Protein AF-A0AAE3DVE9-F1 (afdb_monomer_lite)

Radius of gyration: 12.28 Å; chains: 1; bounding box: 28×20×30 Å

InterPro domains:
  IPR028259 AP2-like integrase, N-terminal domain [PF14657] (10-51)

pLDDT: mean 77.49, std 17.15, range [28.73, 93.5]

Structure (mmCIF, N/CA/C/O backbone):
data_AF-A0AAE3DVE9-F1
#
_entry.id   AF-A0AAE3DVE9-F1
#
loop_
_atom_site.group_PDB
_atom_site.id
_atom_site.type_symbol
_atom_site.label_atom_id
_atom_site.label_alt_id
_atom_site.label_comp_id
_atom_site.label_asym_id
_atom_site.label_entity_id
_atom_site.label_seq_id
_atom_site.pdbx_PDB_ins_code
_atom_site.Cartn_x
_atom_site.Cartn_y
_atom_site.Cartn_z
_atom_site.occupancy
_atom_site.B_iso_or_equiv
_atom_site.auth_seq_id
_atom_site.auth_comp_id
_atom_site.auth_asym_id
_atom_site.auth_atom_id
_atom_site.pdbx_PDB_model_num
ATOM 1 N N . MET A 1 1 ? 5.246 2.208 -1.422 1.00 74.88 1 MET A N 1
ATOM 2 C CA . MET A 1 1 ? 3.904 1.578 -1.335 1.00 74.88 1 MET A CA 1
ATOM 3 C C . MET A 1 1 ? 3.355 1.879 0.056 1.00 74.88 1 MET A C 1
ATOM 5 O O . MET A 1 1 ? 4.13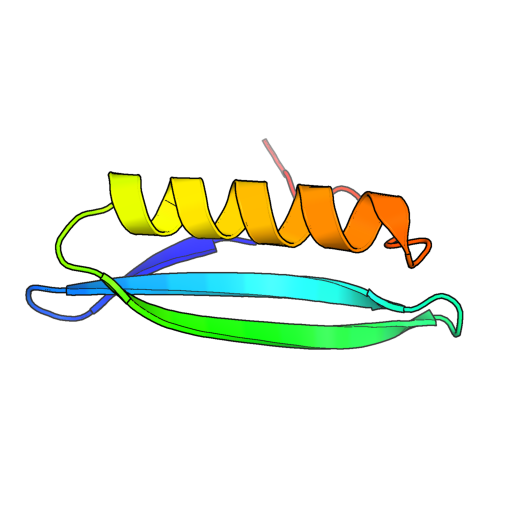7 2.332 0.886 1.00 74.88 1 MET A O 1
ATOM 9 N N . GLY A 1 2 ? 2.054 1.745 0.317 1.00 80.75 2 GLY A N 1
ATOM 10 C CA . GLY A 1 2 ? 1.520 2.107 1.632 1.00 80.75 2 GLY A CA 1
ATOM 11 C C . GLY A 1 2 ? 0.121 1.584 1.932 1.00 80.75 2 GLY A C 1
ATOM 12 O O . GLY A 1 2 ? -0.730 1.478 1.046 1.00 80.75 2 GLY A O 1
ATOM 13 N N . VAL A 1 3 ? -0.111 1.304 3.217 1.00 85.44 3 VAL A N 1
ATOM 14 C CA . VAL A 1 3 ? -1.417 0.944 3.775 1.00 85.44 3 VAL A CA 1
ATOM 15 C C . VAL A 1 3 ? -1.972 2.133 4.550 1.00 85.44 3 VAL A C 1
ATOM 17 O O . VAL A 1 3 ? -1.355 2.602 5.505 1.00 85.44 3 VAL A O 1
ATOM 20 N N . TYR A 1 4 ? -3.152 2.602 4.161 1.00 86.31 4 TYR A N 1
ATOM 21 C CA . TYR A 1 4 ? -3.779 3.802 4.704 1.00 86.31 4 TYR A CA 1
ATOM 22 C C . TYR A 1 4 ? -5.131 3.457 5.322 1.00 86.31 4 TYR A C 1
ATOM 24 O O . TYR A 1 4 ? -5.866 2.618 4.800 1.00 86.31 4 TYR A O 1
ATOM 32 N N . LYS A 1 5 ? -5.479 4.128 6.419 1.00 90.31 5 LYS A N 1
ATOM 33 C CA . LYS A 1 5 ? -6.805 4.021 7.030 1.00 90.31 5 LYS A CA 1
ATOM 34 C C . LYS A 1 5 ? -7.790 4.917 6.271 1.00 90.31 5 LYS A C 1
ATOM 36 O O . LYS A 1 5 ? -7.479 6.069 5.982 1.00 90.31 5 LYS A O 1
ATOM 41 N N . GLU A 1 6 ? -8.961 4.390 5.937 1.00 88.31 6 GLU A N 1
ATOM 42 C CA . GLU A 1 6 ? -10.045 5.087 5.239 1.00 88.31 6 GLU A CA 1
ATOM 43 C C . GLU A 1 6 ? -11.346 4.877 6.036 1.00 88.31 6 GLU A C 1
ATOM 45 O O . GLU A 1 6 ? -12.072 3.896 5.867 1.00 88.31 6 GLU A O 1
ATOM 50 N N . GLY A 1 7 ? -11.593 5.769 7.001 1.00 91.19 7 GLY A N 1
ATOM 51 C CA . GLY A 1 7 ? -12.696 5.638 7.957 1.00 91.19 7 GLY A CA 1
ATOM 52 C C . GLY A 1 7 ? -12.530 4.422 8.877 1.00 91.19 7 GLY A C 1
ATOM 53 O O . GLY A 1 7 ? -11.563 4.336 9.639 1.00 91.19 7 GLY A O 1
ATOM 54 N N . LYS A 1 8 ? -1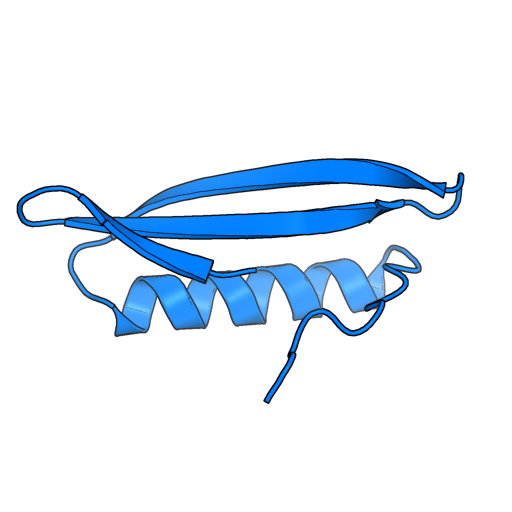3.485 3.483 8.809 1.00 91.62 8 LYS A N 1
ATOM 55 C CA . LYS A 1 8 ? -13.434 2.190 9.523 1.00 91.62 8 LYS A CA 1
ATOM 56 C C . LYS A 1 8 ? -12.661 1.106 8.761 1.00 91.62 8 LYS A C 1
ATOM 58 O O . LYS A 1 8 ? -12.378 0.063 9.337 1.00 91.62 8 LYS A O 1
ATOM 63 N N . ASN A 1 9 ? -12.317 1.362 7.502 1.00 93.50 9 ASN A N 1
ATOM 64 C CA . ASN A 1 9 ? -11.672 0.403 6.615 1.00 93.50 9 ASN A CA 1
ATOM 65 C C . ASN A 1 9 ? -10.214 0.794 6.348 1.00 93.50 9 ASN A C 1
ATOM 67 O O . ASN A 1 9 ? -9.730 1.849 6.762 1.00 93.50 9 ASN A O 1
ATOM 71 N N . TRP A 1 10 ? -9.516 -0.062 5.615 1.00 92.69 10 TRP A N 1
ATOM 72 C CA . TRP A 1 10 ? -8.144 0.123 5.177 1.00 92.69 10 TRP A CA 1
ATOM 73 C C . TRP A 1 10 ? -8.055 0.029 3.655 1.00 92.69 10 TRP A C 1
ATOM 75 O O . TRP A 1 10 ? -8.876 -0.605 2.983 1.00 92.69 10 TRP A O 1
ATOM 85 N N . LYS A 1 11 ? -7.034 0.679 3.104 1.00 91.00 11 LYS A N 1
ATOM 86 C CA . LYS A 1 11 ? -6.665 0.611 1.693 1.00 91.00 11 LYS A CA 1
ATOM 87 C C . LYS A 1 11 ? -5.175 0.378 1.534 1.00 91.00 11 LYS A C 1
ATOM 89 O O . LYS A 1 11 ? -4.386 0.804 2.371 1.00 91.00 11 LYS A O 1
ATOM 94 N N . VAL A 1 12 ? -4.806 -0.224 0.417 1.00 91.25 12 VAL A N 1
ATOM 95 C CA . VAL A 1 12 ? -3.427 -0.444 -0.013 1.00 91.25 12 VAL A CA 1
ATOM 96 C C . VAL A 1 12 ? -3.211 0.321 -1.299 1.00 91.25 12 VAL A C 1
ATOM 98 O O . VAL A 1 12 ? -4.061 0.294 -2.194 1.00 91.25 12 VAL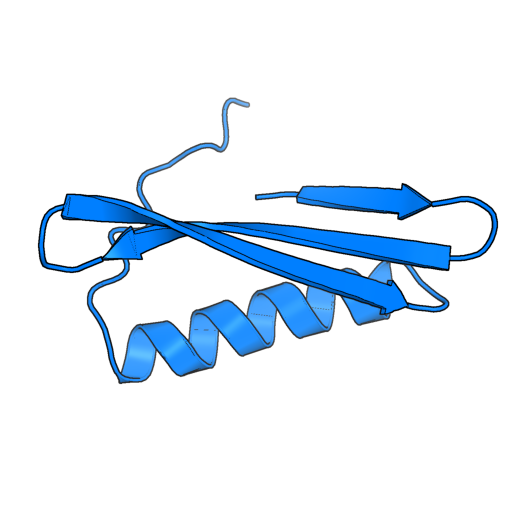 A O 1
ATOM 101 N N . GLN A 1 13 ? -2.065 0.979 -1.406 1.00 87.12 13 GLN A N 1
ATOM 102 C CA . GLN A 1 13 ? -1.621 1.609 -2.633 1.00 87.12 13 GLN A CA 1
ATOM 103 C C . GLN A 1 13 ? -0.206 1.161 -2.977 1.00 87.12 13 GLN A C 1
ATOM 105 O O . GLN A 1 13 ? 0.750 1.387 -2.234 1.00 87.12 13 GLN A O 1
ATOM 110 N N . VAL A 1 14 ? -0.089 0.562 -4.154 1.00 85.50 14 VAL A N 1
ATOM 111 C CA . VAL A 1 14 ? 1.152 0.044 -4.705 1.00 85.50 14 VAL A CA 1
ATOM 112 C C . VAL A 1 14 ? 1.532 0.886 -5.916 1.00 85.50 14 VAL A C 1
ATOM 114 O O . VAL A 1 14 ? 0.724 1.100 -6.821 1.00 85.50 14 VAL A O 1
ATOM 117 N N . TYR A 1 15 ? 2.766 1.373 -5.927 1.00 83.50 15 TYR A N 1
ATOM 118 C CA . TYR A 1 15 ? 3.373 2.037 -7.075 1.00 83.50 15 TYR A CA 1
ATOM 119 C C . TYR A 1 15 ? 4.508 1.154 -7.562 1.00 83.50 15 TYR A C 1
ATOM 121 O O . TYR A 1 15 ? 5.313 0.706 -6.749 1.00 83.50 15 TYR A O 1
ATOM 129 N N . TYR A 1 16 ? 4.564 0.911 -8.863 1.00 77.38 16 TYR A N 1
ATOM 130 C CA . TYR A 1 16 ? 5.611 0.109 -9.480 1.00 77.38 16 TYR A CA 1
ATOM 131 C C . TYR A 1 16 ? 5.969 0.687 -10.846 1.00 77.38 16 TYR A C 1
ATOM 133 O O . TYR A 1 16 ? 5.179 1.422 -11.442 1.00 77.38 16 TYR A O 1
ATOM 141 N N . LYS A 1 17 ? 7.174 0.389 -11.328 1.00 79.31 17 LYS A N 1
ATOM 142 C CA . LYS A 1 17 ? 7.529 0.600 -12.731 1.00 79.31 17 LYS A CA 1
ATOM 143 C C . LYS A 1 17 ? 7.330 -0.713 -13.471 1.00 79.31 17 LYS A C 1
ATOM 145 O O . LYS A 1 17 ? 7.652 -1.763 -12.922 1.00 79.31 17 LYS A O 1
ATOM 150 N N . ASP A 1 18 ? 6.757 -0.651 -14.664 1.00 78.25 18 ASP A N 1
ATOM 151 C CA . ASP A 1 18 ? 6.785 -1.795 -15.572 1.00 78.25 18 ASP A CA 1
ATOM 152 C C . ASP A 1 18 ? 8.163 -1.932 -16.241 1.00 78.25 18 ASP A C 1
ATOM 154 O O . ASP A 1 18 ? 9.035 -1.071 -16.092 1.00 78.25 18 ASP A O 1
ATOM 158 N N . TRP A 1 19 ? 8.346 -3.024 -16.982 1.00 72.75 19 TRP A N 1
ATOM 159 C CA . TRP A 1 19 ? 9.563 -3.321 -17.743 1.00 72.75 19 TRP A CA 1
ATOM 160 C C . TRP A 1 19 ? 9.885 -2.259 -18.811 1.00 72.75 19 TRP A C 1
ATOM 162 O O . TRP A 1 19 ? 11.029 -2.139 -19.236 1.00 72.75 19 TRP A O 1
ATOM 172 N N . GLN A 1 20 ? 8.902 -1.444 -19.212 1.00 81.06 20 GLN A N 1
ATOM 173 C CA . GLN A 1 20 ? 9.073 -0.314 -20.134 1.00 81.06 20 GLN A CA 1
ATOM 174 C C . GLN A 1 20 ? 9.455 0.988 -19.406 1.00 81.06 20 GLN A C 1
ATOM 176 O O . GLN A 1 20 ? 9.618 2.030 -20.037 1.00 81.06 20 GLN A O 1
ATOM 181 N N . GLY A 1 21 ? 9.580 0.958 -18.075 1.00 81.25 21 GLY A N 1
ATOM 182 C CA . GLY A 1 21 ? 9.927 2.108 -17.244 1.00 81.25 21 GLY A CA 1
ATOM 183 C C . GLY A 1 21 ? 8.752 3.028 -16.896 1.00 81.25 21 GLY A C 1
ATOM 184 O O . GLY A 1 21 ? 8.954 4.028 -16.196 1.00 81.25 21 GLY A O 1
ATOM 185 N N . ASN A 1 22 ? 7.522 2.704 -17.309 1.00 84.75 22 ASN A N 1
ATOM 186 C CA . ASN A 1 22 ? 6.354 3.522 -17.004 1.00 84.75 22 ASN A CA 1
ATOM 187 C C . ASN A 1 22 ? 5.918 3.318 -15.555 1.00 84.75 22 ASN A C 1
ATOM 189 O O . ASN A 1 22 ? 5.763 2.197 -15.066 1.00 84.75 22 ASN A O 1
ATOM 193 N N . ARG A 1 23 ? 5.646 4.425 -14.858 1.00 85.25 23 ARG A N 1
ATOM 194 C CA . ARG A 1 23 ? 5.080 4.383 -13.507 1.00 85.25 23 ARG A CA 1
ATOM 195 C C . ARG A 1 23 ? 3.615 3.961 -13.574 1.00 85.25 23 ARG A C 1
ATOM 197 O O . ARG A 1 23 ? 2.781 4.646 -14.163 1.00 85.25 23 ARG A O 1
ATOM 204 N N . LYS A 1 24 ? 3.291 2.859 -12.910 1.00 84.75 24 LYS A N 1
ATOM 205 C CA . LYS A 1 24 ? 1.936 2.342 -12.733 1.00 84.75 24 LYS A CA 1
ATOM 206 C C . LYS A 1 24 ? 1.536 2.416 -11.265 1.00 84.75 24 LYS A C 1
ATOM 208 O O . LYS A 1 24 ? 2.366 2.416 -10.353 1.00 84.75 24 LYS A O 1
ATOM 213 N N . ARG A 1 25 ? 0.225 2.485 -11.042 1.00 85.50 25 ARG A N 1
ATOM 214 C CA . ARG A 1 25 ? -0.379 2.539 -9.711 1.00 85.50 25 ARG A CA 1
ATOM 215 C C . ARG A 1 25 ? -1.493 1.512 -9.610 1.00 85.50 25 ARG A C 1
ATOM 217 O O . ARG A 1 25 ? -2.451 1.570 -10.378 1.00 85.50 25 ARG A O 1
ATOM 224 N N . LYS A 1 26 ? -1.412 0.636 -8.613 1.00 85.94 26 LYS A N 1
ATOM 225 C CA . LYS A 1 26 ? -2.495 -0.263 -8.210 1.00 85.94 26 LYS A CA 1
ATOM 226 C C . LYS A 1 26 ? -2.998 0.145 -6.831 1.00 85.94 26 LYS A C 1
ATOM 228 O O . LYS A 1 26 ? -2.229 0.564 -5.973 1.00 85.94 26 LYS A O 1
ATOM 233 N N . GLN A 1 27 ? -4.303 0.052 -6.619 1.00 87.25 27 GLN A N 1
ATOM 234 C CA . GLN A 1 27 ? -4.901 0.271 -5.307 1.00 87.25 27 GLN A CA 1
ATOM 235 C C . GLN A 1 27 ? -6.009 -0.746 -5.063 1.00 87.25 27 GLN A C 1
ATOM 237 O O . GLN A 1 27 ? -6.726 -1.107 -5.998 1.00 87.25 27 GLN A O 1
ATOM 242 N N . LYS A 1 28 ? -6.174 -1.150 -3.806 1.00 89.38 28 LYS A N 1
ATOM 243 C CA . LYS A 1 28 ? -7.327 -1.918 -3.328 1.00 89.38 28 LYS A CA 1
ATOM 244 C C . LYS A 1 28 ? -7.818 -1.302 -2.024 1.00 89.38 28 LYS A C 1
ATOM 246 O O . LYS A 1 28 ? -7.019 -0.823 -1.223 1.00 89.38 28 LYS A O 1
ATOM 251 N N . ARG A 1 29 ? -9.134 -1.234 -1.849 1.00 92.25 29 ARG A N 1
ATOM 252 C CA . ARG A 1 29 ? -9.801 -0.551 -0.730 1.00 92.25 29 ARG A CA 1
ATOM 253 C C . ARG A 1 29 ? -10.812 -1.490 -0.081 1.00 92.25 29 ARG A C 1
ATOM 255 O O . ARG A 1 29 ? -11.159 -2.507 -0.674 1.00 92.25 29 ARG A O 1
ATOM 262 N N . GLY A 1 30 ? -11.299 -1.114 1.099 1.00 92.44 30 GLY A N 1
ATOM 263 C CA . GLY A 1 30 ? -12.374 -1.832 1.789 1.00 92.44 30 GLY A CA 1
ATOM 264 C C . GLY A 1 30 ? -11.904 -2.985 2.675 1.00 92.44 30 GLY A C 1
ATOM 265 O O . GLY A 1 30 ? -12.721 -3.808 3.0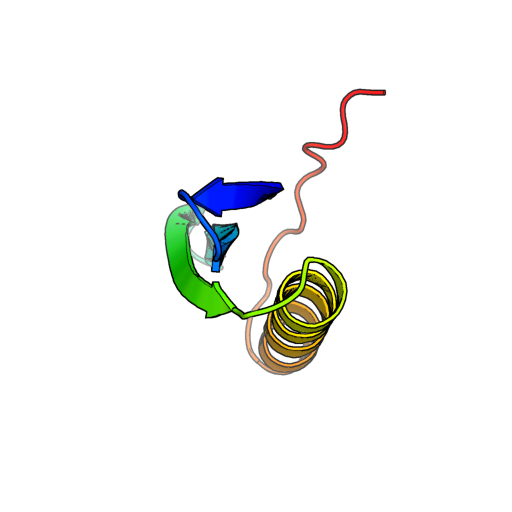70 1.00 92.44 30 GLY A O 1
ATOM 266 N N . PHE A 1 31 ? -10.614 -3.054 3.005 1.00 92.50 31 PHE A N 1
ATOM 267 C CA . PHE A 1 31 ? -10.117 -4.039 3.966 1.00 92.50 31 PHE A CA 1
ATOM 268 C C . PHE A 1 31 ? -10.643 -3.715 5.365 1.00 92.50 31 PHE A C 1
ATOM 270 O O . PHE A 1 31 ? -10.667 -2.546 5.756 1.00 92.50 31 PHE A O 1
ATOM 277 N N . ARG A 1 32 ? -11.040 -4.726 6.139 1.00 92.19 32 ARG A N 1
ATOM 278 C CA . ARG A 1 32 ? -11.503 -4.514 7.519 1.00 92.19 32 ARG A CA 1
ATOM 279 C C . ARG A 1 32 ? -10.328 -4.247 8.446 1.00 92.19 32 ARG A C 1
ATOM 281 O O . ARG A 1 32 ? -10.433 -3.437 9.365 1.00 92.19 32 ARG A O 1
ATOM 288 N N . THR A 1 33 ? -9.190 -4.878 8.176 1.00 92.19 33 THR A N 1
ATOM 289 C CA . THR A 1 33 ? -7.988 -4.754 9.001 1.00 92.19 33 THR A CA 1
ATOM 290 C C . THR A 1 33 ? -6.769 -4.292 8.205 1.00 92.19 33 THR A C 1
ATOM 292 O O . THR A 1 33 ? -6.664 -4.465 6.990 1.00 92.19 33 THR A O 1
ATOM 295 N N . LYS A 1 34 ? -5.791 -3.723 8.920 1.00 88.38 34 LYS A N 1
ATOM 296 C CA . LYS A 1 34 ? -4.470 -3.403 8.360 1.00 88.38 34 LYS A CA 1
ATOM 297 C C . LYS A 1 34 ? -3.715 -4.666 7.919 1.00 88.38 34 LYS A C 1
ATOM 299 O O . LYS A 1 34 ? -2.882 -4.579 7.023 1.00 88.38 34 LYS A O 1
ATOM 304 N N . GLY A 1 35 ? -3.987 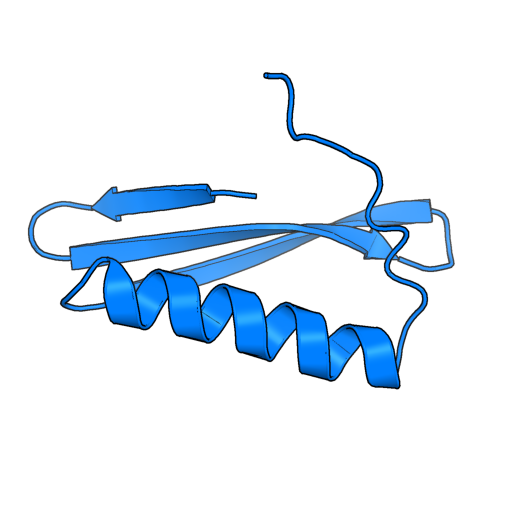-5.807 8.563 1.00 91.38 35 GLY A N 1
ATOM 305 C CA . GLY A 1 35 ? -3.375 -7.102 8.257 1.00 91.38 35 GLY A CA 1
ATOM 306 C C . GLY A 1 35 ? -3.764 -7.594 6.869 1.00 91.38 35 GLY A C 1
ATOM 307 O O . GLY A 1 35 ? -2.883 -7.768 6.037 1.00 91.38 35 GLY A O 1
ATOM 308 N N . GLU A 1 36 ? -5.067 -7.670 6.582 1.00 90.50 36 GLU A N 1
ATOM 309 C CA . GLU A 1 36 ? -5.581 -8.066 5.258 1.00 90.50 36 GLU A CA 1
ATOM 310 C C . GLU A 1 36 ? -5.051 -7.159 4.139 1.00 90.50 36 GLU A C 1
ATOM 312 O O . GLU A 1 36 ? -4.728 -7.607 3.041 1.00 90.50 36 GLU A O 1
ATOM 317 N N . ALA A 1 37 ? -4.932 -5.861 4.427 1.00 89.25 37 ALA A N 1
ATOM 318 C CA . ALA A 1 37 ? -4.335 -4.905 3.509 1.00 89.25 37 ALA A CA 1
ATOM 319 C C . ALA A 1 37 ? -2.852 -5.238 3.224 1.00 89.25 37 ALA A C 1
ATOM 321 O O . ALA A 1 37 ? -2.436 -5.287 2.068 1.00 89.25 37 ALA A O 1
ATOM 322 N N . LYS A 1 38 ? -2.046 -5.511 4.255 1.00 87.00 38 LYS A N 1
ATOM 323 C CA . LYS A 1 38 ? -0.637 -5.908 4.079 1.00 87.00 38 LYS A CA 1
ATOM 324 C C . LYS A 1 38 ? -0.476 -7.251 3.366 1.00 87.00 38 LYS A C 1
ATOM 326 O O . LYS A 1 38 ? 0.441 -7.408 2.571 1.00 87.00 38 LYS A O 1
ATOM 331 N N . GLU A 1 39 ? -1.337 -8.215 3.660 1.00 90.69 39 GLU A N 1
ATOM 332 C CA . GLU A 1 39 ? -1.296 -9.535 3.031 1.00 90.69 39 GLU A CA 1
ATOM 333 C C . GLU A 1 39 ? -1.579 -9.424 1.534 1.00 90.69 39 GLU A C 1
ATOM 335 O O . GLU A 1 39 ? -0.788 -9.888 0.720 1.00 90.69 39 GLU A O 1
ATOM 340 N N . TRP A 1 40 ? -2.594 -8.641 1.158 1.00 89.56 40 TRP A N 1
ATOM 341 C CA . TRP A 1 40 ? -2.859 -8.355 -0.249 1.00 89.56 40 TRP A CA 1
ATOM 342 C C . TRP A 1 40 ? -1.693 -7.644 -0.953 1.00 89.56 40 TRP A C 1
ATOM 344 O O . TRP A 1 40 ? -1.421 -7.929 -2.117 1.00 89.56 40 TRP A O 1
ATOM 354 N N . GLU A 1 41 ? -1.005 -6.713 -0.280 1.00 85.56 41 GLU A N 1
ATOM 355 C CA . GLU A 1 41 ? 0.211 -6.084 -0.818 1.00 85.56 41 GLU A CA 1
ATOM 356 C C . GLU A 1 41 ? 1.289 -7.132 -1.116 1.00 85.56 41 GLU A C 1
ATOM 358 O O . GLU A 1 41 ? 1.869 -7.126 -2.201 1.00 85.56 41 GLU A O 1
ATOM 363 N N . ARG A 1 42 ? 1.529 -8.050 -0.174 1.00 85.81 42 ARG A N 1
ATOM 364 C CA . ARG A 1 42 ? 2.520 -9.121 -0.307 1.00 85.81 42 ARG A CA 1
ATOM 365 C C . ARG A 1 42 ? 2.176 -10.073 -1.450 1.00 85.81 42 ARG A C 1
ATOM 367 O O . ARG A 1 42 ? 3.044 -10.341 -2.277 1.00 85.81 42 ARG A O 1
ATOM 374 N N . ASP A 1 43 ? 0.928 -10.524 -1.522 1.00 86.75 43 ASP A N 1
ATOM 375 C CA . ASP A 1 43 ? 0.448 -11.423 -2.574 1.00 86.75 43 ASP A CA 1
ATOM 376 C C . ASP A 1 43 ? 0.555 -10.771 -3.951 1.00 86.75 43 ASP A C 1
ATOM 378 O O . ASP A 1 43 ? 0.989 -11.401 -4.914 1.00 86.75 43 ASP A O 1
ATOM 382 N N . PHE A 1 44 ? 0.198 -9.486 -4.046 1.00 83.31 44 PHE A N 1
ATOM 383 C CA . PHE A 1 44 ? 0.302 -8.723 -5.286 1.00 83.31 44 PHE A CA 1
ATOM 384 C C . PHE A 1 44 ? 1.752 -8.643 -5.774 1.00 83.31 44 PHE A C 1
ATOM 386 O O . PHE A 1 44 ? 2.018 -8.865 -6.954 1.00 83.31 44 PHE A O 1
ATOM 393 N N . LEU A 1 45 ? 2.695 -8.370 -4.867 1.00 78.19 45 LEU A N 1
ATOM 394 C CA . LEU A 1 45 ? 4.118 -8.351 -5.201 1.00 78.19 45 LEU A CA 1
ATOM 395 C C . LEU A 1 45 ? 4.623 -9.736 -5.597 1.00 78.19 45 LEU A C 1
ATOM 397 O O . LEU A 1 45 ? 5.311 -9.851 -6.604 1.00 78.19 45 LEU A O 1
ATOM 401 N N . GLN A 1 46 ? 4.245 -10.786 -4.867 1.00 82.00 46 GLN A N 1
ATOM 402 C CA . GLN A 1 46 ? 4.686 -12.148 -5.160 1.00 82.00 46 GLN A CA 1
ATOM 403 C C . GLN A 1 46 ? 4.178 -12.645 -6.519 1.00 82.00 46 GLN A C 1
ATOM 405 O O . GLN A 1 46 ? 4.960 -13.193 -7.294 1.00 82.00 46 GLN A O 1
ATOM 410 N N . GLN A 1 47 ? 2.899 -12.415 -6.834 1.00 78.44 47 GLN A N 1
ATOM 411 C CA . GLN A 1 47 ? 2.325 -12.752 -8.142 1.00 78.44 47 GLN A CA 1
ATOM 412 C C . GLN A 1 47 ? 3.051 -12.031 -9.272 1.00 78.44 47 GLN A C 1
ATOM 414 O O . GLN A 1 47 ? 3.273 -12.591 -10.342 1.00 78.44 47 GLN A O 1
ATOM 419 N N . GLN A 1 48 ? 3.425 -10.777 -9.043 1.00 70.56 48 GLN A N 1
ATOM 420 C CA . GLN A 1 48 ? 3.963 -9.956 -10.105 1.00 70.56 48 GLN A CA 1
ATOM 421 C C . GLN A 1 48 ? 5.481 -10.119 -10.264 1.00 70.56 48 GLN A C 1
ATOM 423 O O . GLN A 1 48 ? 5.947 -10.079 -11.396 1.00 70.56 48 GLN A O 1
ATOM 428 N N . SER A 1 49 ? 6.223 -10.475 -9.208 1.00 65.56 49 SER A N 1
ATOM 429 C CA . SER A 1 49 ? 7.602 -10.985 -9.304 1.00 65.56 49 SER A CA 1
ATOM 430 C C . SER A 1 49 ? 7.722 -12.271 -10.131 1.00 65.56 49 SER A C 1
ATOM 432 O O . SER A 1 49 ? 8.795 -12.547 -10.654 1.00 65.56 49 SER A O 1
ATOM 434 N N . GLN A 1 50 ? 6.648 -13.056 -10.267 1.00 64.38 50 GLN A N 1
ATOM 435 C CA . GLN A 1 50 ? 6.640 -14.266 -11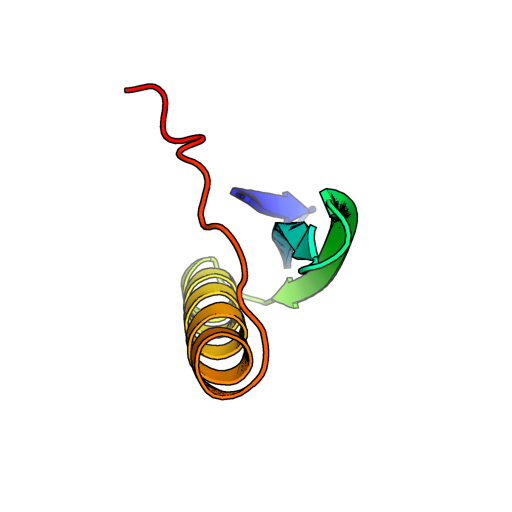.097 1.00 64.38 50 GLN A CA 1
ATOM 436 C C . GLN A 1 50 ? 6.347 -13.995 -12.583 1.00 64.38 50 GLN A C 1
ATOM 438 O O . GLN A 1 50 ? 6.523 -14.897 -13.396 1.00 64.38 50 GLN A O 1
ATOM 443 N N . GLY A 1 51 ? 5.905 -12.786 -12.957 1.00 54.78 51 GLY A N 1
ATOM 444 C CA . GLY A 1 51 ? 5.451 -12.497 -14.326 1.00 54.78 51 GLY A CA 1
ATOM 445 C C . GLY A 1 51 ? 5.942 -11.190 -14.949 1.00 54.78 51 GLY A C 1
ATOM 446 O O . GLY A 1 51 ? 5.778 -11.008 -16.152 1.00 54.78 51 GLY A O 1
ATOM 447 N N . VAL A 1 52 ? 6.509 -10.261 -14.178 1.00 52.72 52 VAL A N 1
ATOM 448 C CA . VAL A 1 52 ? 6.972 -8.956 -14.669 1.00 52.72 52 VAL A CA 1
ATOM 449 C C . VAL A 1 52 ? 8.141 -8.491 -13.806 1.00 52.72 52 VAL A C 1
ATOM 451 O O . VAL A 1 52 ? 8.026 -8.488 -12.582 1.00 52.72 52 VAL A O 1
ATOM 454 N N . ASP A 1 53 ? 9.223 -8.018 -14.430 1.00 53.91 53 ASP A N 1
ATOM 455 C CA . ASP A 1 53 ? 10.290 -7.247 -13.783 1.00 53.91 53 ASP A CA 1
ATOM 456 C C . ASP A 1 53 ? 9.724 -5.954 -13.175 1.00 53.91 53 ASP A C 1
ATOM 458 O O . ASP A 1 53 ? 9.876 -4.849 -13.703 1.00 53.91 53 ASP A O 1
ATOM 462 N N . ILE A 1 54 ? 9.019 -6.065 -12.048 1.00 56.19 54 ILE A N 1
ATOM 463 C CA . ILE A 1 54 ? 8.800 -4.922 -11.185 1.00 56.19 54 ILE A CA 1
ATOM 464 C C . ILE A 1 54 ? 10.165 -4.619 -10.608 1.00 56.19 54 ILE A C 1
ATOM 466 O O . ILE A 1 54 ? 10.619 -5.261 -9.660 1.00 56.19 54 ILE A O 1
ATOM 470 N N . ILE A 1 55 ? 10.816 -3.613 -11.178 1.00 53.25 55 ILE A N 1
ATOM 471 C CA . ILE A 1 55 ? 11.962 -2.986 -10.547 1.00 53.25 55 ILE A CA 1
ATOM 472 C C . ILE A 1 55 ? 11.410 -2.371 -9.262 1.00 53.25 55 ILE A C 1
ATOM 474 O O . ILE A 1 55 ? 10.850 -1.269 -9.257 1.00 53.25 55 ILE A O 1
ATOM 478 N N . GLN A 1 56 ? 11.512 -3.149 -8.184 1.00 49.97 56 GLN A N 1
ATOM 479 C CA . GLN A 1 56 ? 11.267 -2.812 -6.790 1.00 49.97 56 GLN A CA 1
ATOM 480 C C . GLN A 1 56 ? 12.292 -1.742 -6.400 1.00 49.97 56 GLN A C 1
ATOM 482 O O . GLN A 1 56 ? 13.200 -1.967 -5.607 1.00 49.97 56 GLN A O 1
ATOM 487 N N . HIS A 1 57 ? 12.223 -0.572 -7.031 1.00 44.91 57 HIS A N 1
ATOM 488 C CA . HIS A 1 57 ? 13.099 0.537 -6.723 1.00 44.91 57 HIS A CA 1
ATOM 489 C C . HIS A 1 57 ? 12.612 1.121 -5.401 1.00 44.91 57 HIS A C 1
ATOM 491 O O . HIS A 1 57 ? 11.687 1.930 -5.377 1.00 44.91 57 HIS A O 1
ATOM 497 N N . PHE A 1 58 ? 13.161 0.578 -4.313 1.00 40.97 58 PHE A N 1
ATOM 498 C CA . PHE A 1 58 ? 13.544 1.270 -3.087 1.00 40.97 58 PHE A CA 1
ATOM 499 C C . PHE A 1 58 ? 12.869 2.634 -2.894 1.00 40.97 58 PHE A C 1
ATOM 501 O O . PHE A 1 58 ? 13.469 3.683 -3.102 1.00 40.97 58 PHE A O 1
ATOM 508 N N . ILE A 1 59 ? 11.611 2.624 -2.454 1.00 40.91 59 ILE A N 1
ATOM 509 C CA . ILE A 1 59 ? 11.052 3.757 -1.708 1.00 40.91 59 ILE A CA 1
ATOM 510 C C . ILE A 1 59 ? 10.702 3.234 -0.322 1.00 40.91 59 ILE A C 1
ATOM 512 O O . ILE A 1 59 ? 9.540 3.176 0.078 1.00 40.91 59 ILE A O 1
ATOM 516 N N . THR A 1 60 ? 11.739 2.795 0.380 1.00 33.22 60 THR A N 1
ATOM 517 C CA . THR A 1 60 ? 11.752 2.761 1.837 1.00 33.22 60 THR A CA 1
ATOM 518 C C . THR A 1 60 ? 12.858 3.729 2.222 1.00 33.22 60 THR A C 1
ATOM 520 O O . THR A 1 60 ? 14.007 3.336 2.388 1.00 33.22 60 THR A O 1
ATOM 523 N N . ASN A 1 61 ? 12.532 5.022 2.249 1.00 28.73 61 ASN A N 1
ATOM 524 C CA . ASN A 1 61 ? 13.328 5.927 3.065 1.00 28.73 61 ASN A CA 1
ATOM 525 C C . ASN A 1 61 ? 13.046 5.505 4.508 1.00 28.73 61 ASN A C 1
ATOM 527 O O . ASN A 1 61 ? 11.886 5.526 4.933 1.00 28.73 61 ASN A O 1
ATOM 531 N N . PHE A 1 62 ? 14.090 5.003 5.167 1.00 39.56 62 PHE A N 1
ATOM 532 C CA . PHE A 1 62 ? 14.186 5.001 6.621 1.00 39.56 62 PHE A CA 1
ATOM 533 C C . PHE A 1 62 ? 14.043 6.431 7.151 1.00 39.56 62 PHE A C 1
ATOM 535 O O . PHE A 1 62 ? 14.430 7.370 6.413 1.00 39.56 62 PHE A O 1
#

Foldseek 3Di:
DDWDDDPQWIKEKDWFAFPVRDIDIDMDIGHNDSVVRVVVVVVVVVVCVVPTPGVPPDPPDD

Sequence (62 aa):
MGVYKEGKNWKVQVYYKDWQGNRKRKQKRGFRTKGEAKEWERDFLQQQSQGVDIIQHFITNF

Organism: NCBI:txid2881276

Secondary structure (DSSP, 8-state):
-EEEEETTEEEEEEEEE-TT--EEEEEEEEESSHHHHHHHHHHHHHHHHTTS--B-------